Protein AF-A0AAN7BZY7-F1 (afdb_monomer_lite)

Foldseek 3Di:
DDQPPQDADDPDDDDPPPDDDDDDDDPDDPDDDDDDDSDDDPLRVVLVVLVVVLVVLVVVLVVCVVVVPPPPVSVVSVVVSVVSVVVSVVSVVCSVVVSVDHDDDPPPPDPPDDDD

pLDDT: mean 72.09, std 20.81, range [36.69, 97.75]

Radius of gyration: 23.84 Å; chains: 1; bounding box: 57×55×55 Å

Structure (mmCIF, N/CA/C/O backbone):
data_AF-A0AAN7BZY7-F1
#
_entry.id   AF-A0AAN7BZY7-F1
#
loop_
_atom_site.group_PDB
_atom_site.id
_atom_site.type_symbol
_atom_site.label_atom_id
_atom_site.label_alt_id
_atom_site.label_comp_id
_atom_site.label_asym_id
_atom_site.label_entity_id
_atom_site.label_seq_id
_atom_site.pdbx_PDB_ins_code
_atom_site.Cartn_x
_atom_site.Cartn_y
_atom_site.Cartn_z
_atom_site.occupancy
_atom_site.B_iso_or_equiv
_atom_site.auth_seq_id
_atom_site.auth_comp_id
_atom_site.auth_asym_id
_atom_site.auth_atom_id
_atom_site.pdbx_PDB_model_num
ATOM 1 N N . GLN A 1 1 ? 0.397 -16.185 8.556 1.00 37.94 1 GLN A N 1
ATOM 2 C CA . GLN A 1 1 ? -0.549 -16.004 9.672 1.00 37.94 1 GLN A CA 1
ATOM 3 C C . GLN A 1 1 ? -0.451 -14.553 10.127 1.00 37.94 1 GLN A C 1
ATOM 5 O O . GLN A 1 1 ? 0.659 -14.100 10.366 1.00 37.94 1 GLN A O 1
ATOM 10 N N . PHE A 1 2 ? -1.550 -13.793 10.114 1.00 42.94 2 PHE A N 1
ATOM 11 C CA . PHE A 1 2 ? -1.593 -12.421 10.639 1.00 42.94 2 PHE A CA 1
ATOM 12 C C . PHE A 1 2 ? -2.813 -12.295 11.552 1.00 42.94 2 PHE A C 1
ATOM 14 O O . PHE A 1 2 ? -3.869 -11.828 11.146 1.00 42.94 2 PHE A O 1
ATOM 21 N N . GLU A 1 3 ? -2.653 -12.737 12.795 1.00 49.22 3 GLU A N 1
ATOM 22 C CA . GLU A 1 3 ? -3.617 -12.522 13.873 1.00 49.22 3 GLU A CA 1
ATOM 23 C C . GLU A 1 3 ? -3.472 -11.083 14.368 1.00 49.22 3 GLU A C 1
ATOM 25 O O . GLU A 1 3 ? -2.797 -10.783 15.348 1.00 49.22 3 GLU A O 1
ATOM 30 N N . CYS A 1 4 ? -4.047 -10.141 13.624 1.00 66.19 4 CYS A N 1
ATOM 31 C CA . CYS A 1 4 ? -4.182 -8.783 14.118 1.00 66.19 4 CYS A CA 1
ATOM 32 C C . CYS A 1 4 ? -5.282 -8.767 15.184 1.00 66.19 4 CYS A C 1
ATOM 34 O O . CYS A 1 4 ? -6.468 -8.708 14.861 1.00 66.19 4 CYS A O 1
ATOM 36 N N . SER A 1 5 ? -4.896 -8.786 16.458 1.00 55.56 5 SER A N 1
ATOM 37 C CA . SER A 1 5 ? -5.796 -8.654 17.608 1.00 55.56 5 SER A CA 1
ATOM 38 C C . SER A 1 5 ? -6.283 -7.209 17.810 1.00 55.56 5 SER A C 1
ATOM 40 O O . SER A 1 5 ? -6.360 -6.717 18.934 1.00 55.56 5 SER A O 1
ATOM 42 N N . SER A 1 6 ? -6.592 -6.481 16.728 1.00 56.72 6 SER A N 1
ATOM 43 C CA . SER A 1 6 ? -7.138 -5.128 16.831 1.00 56.72 6 SER A CA 1
ATOM 44 C C . SER A 1 6 ? -8.658 -5.194 16.970 1.00 56.72 6 SER A C 1
ATOM 46 O O . SER A 1 6 ? -9.379 -5.241 15.970 1.00 56.72 6 SER A O 1
ATOM 48 N N . TRP A 1 7 ? -9.169 -5.153 18.197 1.00 52.19 7 TRP A N 1
ATOM 49 C CA . TRP A 1 7 ? -10.550 -4.734 18.409 1.00 52.19 7 TRP A CA 1
ATOM 50 C C . TRP A 1 7 ? -10.636 -3.215 18.219 1.00 52.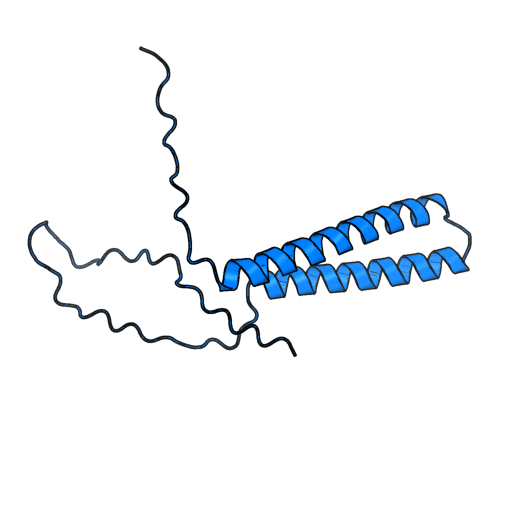19 7 TRP A C 1
ATOM 52 O O . TRP A 1 7 ? -9.747 -2.454 18.599 1.00 52.19 7 TRP A O 1
ATOM 62 N N . LYS A 1 8 ? -11.705 -2.739 17.592 1.00 52.28 8 LYS A N 1
ATOM 63 C CA . LYS A 1 8 ? -12.063 -1.321 17.629 1.00 52.28 8 LYS A CA 1
ATOM 64 C C . LYS A 1 8 ? -13.509 -1.232 18.056 1.00 52.28 8 LYS A C 1
ATOM 66 O O . LYS A 1 8 ? -14.348 -1.963 17.534 1.00 52.28 8 LYS A O 1
ATOM 71 N N . TRP A 1 9 ? -13.801 -0.302 18.958 1.00 48.44 9 TRP A N 1
ATOM 72 C CA . TRP A 1 9 ? -15.170 0.129 19.179 1.00 48.44 9 TRP A CA 1
ATOM 73 C C . TRP A 1 9 ? -15.693 0.656 17.843 1.00 48.44 9 TRP A C 1
ATOM 75 O O . TRP A 1 9 ? -15.172 1.630 17.291 1.00 48.44 9 TRP A O 1
ATOM 85 N N . GLY A 1 10 ? -16.670 -0.044 17.264 1.00 54.78 10 GLY A N 1
ATOM 86 C CA . GLY A 1 10 ? -17.384 0.461 16.101 1.00 54.78 10 GLY A CA 1
ATOM 87 C C . GLY A 1 10 ? -17.964 1.839 16.417 1.00 54.78 10 GLY A C 1
ATOM 88 O O . GLY A 1 10 ? -18.148 2.205 17.579 1.00 54.78 10 GLY A O 1
ATOM 89 N N . ARG A 1 11 ? -18.278 2.626 15.387 1.00 54.78 11 ARG A N 1
ATOM 90 C CA . ARG A 1 11 ? -18.966 3.906 15.582 1.00 54.78 11 ARG A CA 1
ATOM 91 C C . ARG A 1 11 ? -20.405 3.612 16.019 1.00 54.78 11 ARG A C 1
ATOM 93 O O . ARG A 1 11 ? -21.289 3.502 15.175 1.00 54.78 11 ARG A O 1
ATOM 100 N N . PHE A 1 12 ? -20.610 3.400 17.317 1.00 48.62 12 PHE A N 1
ATOM 101 C CA . PHE A 1 12 ? -21.900 3.037 17.891 1.00 48.62 12 PHE A CA 1
ATOM 102 C C . PHE A 1 12 ? -22.914 4.138 17.560 1.00 48.62 12 PHE A C 1
ATOM 104 O O . PHE A 1 12 ? -22.737 5.297 17.930 1.00 48.62 12 PHE A O 1
ATOM 111 N N . ARG A 1 13 ? -23.922 3.795 16.756 1.00 51.88 13 ARG A N 1
ATOM 112 C CA . ARG A 1 13 ? -24.948 4.718 16.246 1.00 51.88 13 ARG A CA 1
ATOM 113 C C . ARG A 1 13 ? -26.322 4.047 16.218 1.00 51.88 13 ARG A C 1
ATOM 115 O O . ARG A 1 13 ? -27.038 4.153 15.229 1.00 51.88 13 ARG A O 1
ATOM 122 N N . LYS A 1 14 ? -26.689 3.313 17.270 1.00 55.47 14 LYS A N 1
ATOM 123 C CA . LYS A 1 14 ? -28.088 2.905 17.440 1.00 55.47 14 LYS A CA 1
ATOM 124 C C . LYS A 1 14 ? -28.787 3.911 18.342 1.00 55.47 14 LYS A C 1
ATOM 126 O O . LYS A 1 14 ? -28.507 3.963 19.532 1.00 55.47 14 LYS A O 1
ATOM 131 N N . GLN A 1 15 ? -29.672 4.701 17.744 1.00 54.97 15 GLN A N 1
ATOM 132 C CA . GLN A 1 15 ? -30.740 5.379 18.468 1.00 54.97 15 GLN A CA 1
ATOM 133 C C . GLN A 1 15 ? -31.757 4.307 18.886 1.00 54.97 15 GLN A C 1
ATOM 135 O O . GLN A 1 15 ? -32.049 3.401 18.102 1.00 54.97 15 GLN A O 1
ATOM 140 N N . CYS A 1 16 ? -32.229 4.336 20.131 1.00 61.16 16 CYS A N 1
ATOM 141 C CA . CYS A 1 16 ? -33.240 3.392 20.592 1.00 61.16 16 CYS A CA 1
ATOM 142 C C . CYS A 1 16 ? -34.571 3.704 19.894 1.00 61.16 16 CYS A C 1
ATOM 144 O O . CYS A 1 16 ? -35.133 4.774 20.096 1.00 61.16 16 CYS A O 1
ATOM 146 N N . ASN A 1 17 ? -35.111 2.764 19.112 1.00 59.66 17 ASN A N 1
ATOM 147 C CA . ASN A 1 17 ? -36.399 2.946 18.423 1.00 59.66 17 ASN A CA 1
ATOM 148 C C . ASN A 1 17 ? -37.594 3.090 19.391 1.00 59.66 17 ASN A C 1
ATOM 150 O O . ASN A 1 17 ? -38.701 3.379 18.949 1.00 59.66 17 ASN A O 1
ATOM 154 N N . LYS A 1 18 ? -37.391 2.820 20.689 1.00 56.88 18 LYS A N 1
ATOM 155 C CA . LYS A 1 18 ? -38.430 2.828 21.727 1.00 56.88 18 LYS A CA 1
ATOM 156 C C . LYS A 1 18 ? -38.490 4.140 22.520 1.00 56.88 18 LYS A C 1
ATOM 158 O O . LYS A 1 18 ? -39.376 4.293 23.353 1.00 56.88 18 LYS A O 1
ATOM 163 N N . GLU A 1 19 ? -37.559 5.066 22.295 1.00 56.44 19 GLU A N 1
ATOM 164 C CA . GLU A 1 19 ? -37.502 6.337 23.019 1.00 56.44 19 GLU A CA 1
ATOM 165 C C . GLU A 1 19 ? -38.442 7.360 22.368 1.00 56.44 19 GLU A C 1
ATOM 167 O O . GLU A 1 19 ? -38.070 8.094 21.456 1.00 56.44 19 GLU A O 1
ATOM 172 N N . ASN A 1 20 ? -39.691 7.391 22.835 1.00 57.78 20 ASN A N 1
ATOM 173 C CA . ASN A 1 20 ? -40.564 8.544 22.659 1.00 57.78 20 ASN A CA 1
ATOM 174 C C . ASN A 1 20 ? -40.496 9.380 23.942 1.00 57.78 20 ASN A C 1
ATOM 176 O O . ASN A 1 20 ? -41.122 9.021 24.933 1.00 57.78 20 ASN A O 1
ATOM 180 N N . ARG A 1 21 ? -39.814 10.529 23.847 1.00 55.66 21 ARG A N 1
ATOM 181 C CA . ARG A 1 21 ? -39.743 11.657 24.800 1.00 55.66 21 ARG A CA 1
ATOM 182 C C . ARG A 1 21 ? -38.564 11.691 25.776 1.00 55.66 21 ARG A C 1
ATOM 184 O O . ARG A 1 21 ? -38.126 10.704 26.348 1.00 55.66 21 ARG A O 1
ATOM 191 N N . ILE A 1 22 ? -38.114 12.931 25.955 1.00 59.34 22 ILE A N 1
ATOM 192 C CA . ILE A 1 22 ? -37.141 13.405 26.934 1.00 59.34 22 ILE A CA 1
ATOM 193 C C . ILE A 1 22 ? -37.710 13.149 28.334 1.00 59.34 22 ILE A C 1
ATOM 195 O O . ILE A 1 22 ? -38.770 13.684 28.655 1.00 59.34 22 ILE A O 1
ATOM 199 N N . GLY A 1 23 ? -37.006 12.366 29.155 1.00 60.84 23 GLY A N 1
ATOM 200 C CA . GLY A 1 23 ? -37.276 12.280 30.596 1.00 60.84 23 GLY A CA 1
ATOM 201 C C . GLY A 1 23 ? -37.178 10.895 31.235 1.00 60.84 23 GLY A C 1
ATOM 202 O O . GLY A 1 23 ? -37.014 10.832 32.447 1.00 60.84 23 GLY A O 1
ATOM 203 N N . GLU A 1 24 ? -37.200 9.798 30.473 1.00 54.62 24 GLU A N 1
ATOM 204 C CA . GLU A 1 24 ? -37.059 8.445 31.032 1.00 54.62 24 GLU A CA 1
ATOM 205 C C . GLU A 1 24 ? -35.888 7.697 30.394 1.00 54.62 24 GLU A C 1
ATOM 207 O O . GLU A 1 24 ? -35.797 7.553 29.174 1.00 54.62 24 GLU A O 1
ATOM 212 N N . THR A 1 25 ? -34.973 7.191 31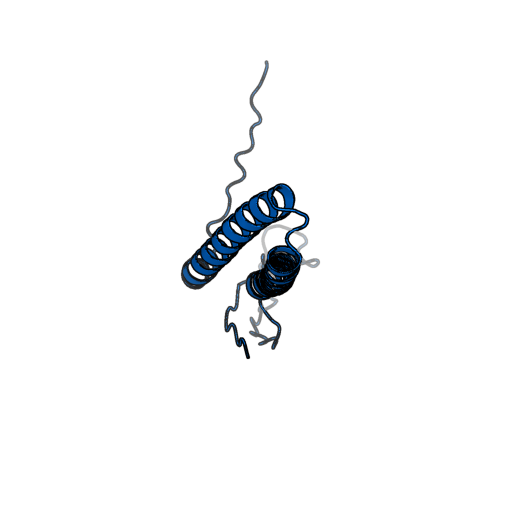.223 1.00 57.16 25 THR A N 1
ATOM 213 C CA . THR A 1 25 ? -33.917 6.294 30.759 1.00 57.16 25 THR A CA 1
ATOM 214 C C . THR A 1 25 ? -34.546 4.966 30.348 1.00 57.16 25 THR A C 1
ATOM 216 O O . THR A 1 25 ? -35.095 4.223 31.156 1.00 57.16 25 THR A O 1
ATOM 219 N N . CYS A 1 26 ? -34.463 4.649 29.059 1.00 55.44 26 CYS A N 1
ATOM 220 C CA . CYS A 1 26 ? -34.854 3.351 28.523 1.00 55.44 26 CYS A CA 1
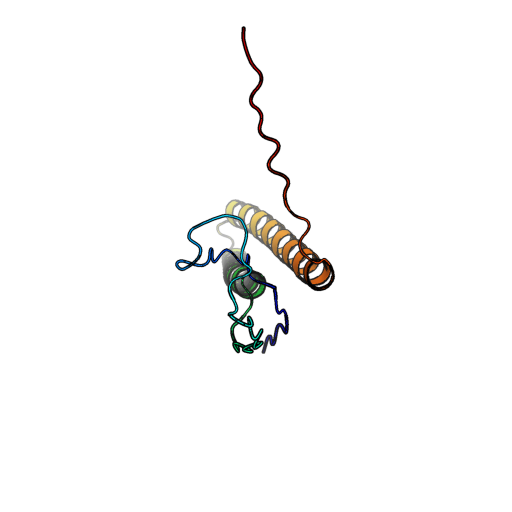ATOM 221 C C . CYS A 1 26 ? -34.168 2.220 29.328 1.00 55.44 26 CYS A C 1
ATOM 223 O O . CYS A 1 26 ? -32.953 2.046 29.242 1.00 55.44 26 CYS A O 1
ATOM 225 N N . GLY A 1 27 ? -34.946 1.425 30.079 1.00 55.50 27 GLY A N 1
ATOM 226 C CA . GLY A 1 27 ? -34.478 0.350 30.979 1.00 55.50 27 GLY A CA 1
ATOM 227 C C . GLY A 1 27 ? -33.780 -0.848 30.310 1.00 55.50 27 GLY A C 1
ATOM 228 O O . GLY A 1 27 ? -33.610 -1.900 30.926 1.00 55.50 27 GLY A O 1
ATOM 229 N N . LEU A 1 28 ? -33.374 -0.721 29.044 1.00 56.22 28 LEU A N 1
ATOM 230 C CA . LEU A 1 28 ? -32.550 -1.704 28.350 1.00 56.22 28 LEU A CA 1
ATOM 231 C C . LEU A 1 28 ? -31.101 -1.591 28.837 1.00 56.22 28 LEU A C 1
ATOM 233 O O . LEU A 1 28 ? -30.364 -0.678 28.468 1.00 56.22 28 LEU A O 1
ATOM 237 N N . LYS A 1 29 ? -30.668 -2.569 29.636 1.00 54.25 29 LYS A N 1
ATOM 238 C CA . LYS A 1 29 ? -29.262 -2.740 30.008 1.00 54.25 29 LYS A CA 1
ATOM 239 C C . LYS A 1 29 ? -28.483 -3.183 28.770 1.00 54.25 29 LYS A C 1
ATOM 241 O O . LYS A 1 29 ? -28.615 -4.318 28.315 1.00 54.25 29 LYS A O 1
ATOM 246 N N . LEU A 1 30 ? -27.690 -2.280 28.199 1.00 56.50 30 LEU A N 1
ATOM 247 C CA . LEU A 1 30 ? -26.834 -2.592 27.060 1.00 56.50 30 LEU A CA 1
ATOM 248 C C . LEU A 1 30 ? -25.703 -3.513 27.541 1.00 56.50 30 LEU A C 1
ATOM 250 O O . LEU A 1 30 ? -24.700 -3.061 28.088 1.00 56.50 30 LEU A O 1
ATOM 254 N N . VAL A 1 31 ? -25.889 -4.826 27.399 1.00 57.59 31 VAL A N 1
ATOM 255 C CA . VAL A 1 31 ? -24.834 -5.801 27.689 1.00 57.59 31 VAL A CA 1
ATOM 256 C C . VAL A 1 31 ? -23.838 -5.753 26.535 1.00 57.59 31 VAL A C 1
ATOM 258 O O . VAL A 1 31 ? -24.087 -6.281 25.449 1.00 57.59 31 VAL A O 1
ATOM 261 N N . PHE A 1 32 ? -22.710 -5.081 26.756 1.00 54.44 32 PHE A N 1
ATOM 262 C CA . PHE A 1 32 ? -21.589 -5.069 25.824 1.00 54.44 32 PHE A CA 1
ATOM 263 C C . PHE A 1 32 ? -20.929 -6.452 25.816 1.00 54.44 32 PHE A C 1
ATOM 265 O O . PHE A 1 32 ? -20.052 -6.737 26.625 1.00 54.44 32 PHE A O 1
ATOM 272 N N . SER A 1 33 ? -21.367 -7.333 24.915 1.00 55.59 33 SER A N 1
ATOM 273 C CA . SER A 1 33 ? -20.638 -8.572 24.631 1.00 55.59 33 SER A CA 1
ATOM 274 C C . SER A 1 33 ? -19.611 -8.316 23.529 1.00 55.59 33 SER A C 1
ATOM 276 O O . SER A 1 33 ? -19.956 -7.954 22.402 1.00 55.59 33 SER A O 1
ATOM 278 N N . THR A 1 34 ? -18.332 -8.487 23.856 1.00 58.53 34 THR A N 1
ATOM 279 C CA . THR A 1 34 ? -17.244 -8.435 22.875 1.00 58.53 34 THR A CA 1
ATOM 280 C C . THR A 1 34 ? -17.225 -9.756 22.118 1.00 58.53 34 THR A C 1
ATOM 282 O O . THR A 1 34 ? -16.807 -10.781 22.651 1.00 58.53 34 THR A O 1
ATOM 285 N N . ARG A 1 35 ? -17.705 -9.752 20.873 1.00 59.28 35 ARG A N 1
ATOM 286 C CA . ARG A 1 35 ? -17.551 -10.897 19.970 1.00 59.28 35 ARG A CA 1
ATOM 287 C C . ARG A 1 35 ? -16.221 -10.767 19.240 1.00 59.28 35 ARG A C 1
ATOM 289 O O . ARG A 1 35 ? -16.018 -9.812 18.493 1.00 59.28 35 ARG A O 1
ATOM 296 N N . PHE A 1 36 ? -15.328 -11.723 19.458 1.00 57.44 36 PHE A N 1
ATOM 297 C CA . PHE A 1 36 ? -14.087 -11.837 18.703 1.00 57.44 36 PHE A CA 1
ATOM 298 C C . PHE A 1 36 ? -14.402 -12.440 17.338 1.00 57.44 36 PHE A C 1
ATOM 300 O O . PHE A 1 36 ? -14.619 -13.641 17.210 1.00 57.44 36 PHE A O 1
ATOM 307 N N . GLU A 1 37 ? -14.473 -11.601 16.310 1.00 60.75 37 GLU A N 1
ATOM 308 C CA . GLU A 1 37 ? -14.499 -12.094 14.939 1.00 60.75 37 GLU A CA 1
ATOM 309 C C . GLU A 1 37 ? -13.064 -12.353 14.477 1.00 60.75 37 GLU A C 1
ATOM 311 O O . GLU A 1 37 ? -12.247 -11.434 14.441 1.00 60.75 37 GLU A O 1
ATOM 316 N N . ALA A 1 38 ? -12.764 -13.595 14.091 1.00 62.81 38 ALA A N 1
ATOM 317 C CA . ALA A 1 38 ? -11.478 -14.005 13.524 1.00 62.81 38 ALA A CA 1
ATOM 318 C C . ALA A 1 38 ? -11.315 -13.509 12.072 1.00 62.81 38 ALA A C 1
ATOM 320 O O . ALA A 1 38 ? -11.141 -14.293 11.140 1.00 62.81 38 ALA A O 1
ATOM 321 N N . ARG A 1 39 ? -11.456 -12.199 11.849 1.00 65.56 39 ARG A N 1
ATOM 322 C CA . ARG A 1 39 ? -11.304 -11.568 10.534 1.00 65.56 39 ARG A CA 1
ATOM 323 C C . ARG A 1 39 ? -10.132 -10.601 10.537 1.00 65.56 39 ARG A C 1
ATOM 325 O O . ARG A 1 39 ? -9.954 -9.827 11.474 1.00 65.56 39 ARG A O 1
ATOM 332 N N . ASP A 1 40 ? -9.383 -10.600 9.437 1.00 69.75 40 ASP A N 1
ATOM 333 C CA . ASP A 1 40 ? -8.318 -9.630 9.204 1.00 69.75 40 ASP A CA 1
ATOM 334 C C . ASP A 1 40 ? -8.854 -8.199 9.303 1.00 69.75 40 ASP A C 1
ATOM 336 O O . ASP A 1 40 ? -9.867 -7.830 8.697 1.00 69.75 40 ASP A O 1
ATOM 340 N N . CYS A 1 41 ? -8.117 -7.351 10.014 1.00 78.50 41 CYS A N 1
ATOM 341 C CA . CYS A 1 41 ? -8.469 -5.951 10.152 1.00 78.50 41 CYS A CA 1
ATOM 342 C C . CYS A 1 41 ? -8.501 -5.224 8.786 1.00 78.50 41 CYS A C 1
ATOM 344 O O . CYS A 1 41 ? -7.787 -5.564 7.836 1.00 78.50 41 CYS A O 1
ATOM 346 N N . GLY A 1 42 ? -9.279 -4.142 8.673 1.00 80.62 42 GLY A N 1
ATOM 347 C CA . GLY A 1 42 ? -9.379 -3.366 7.425 1.00 80.62 42 GLY A CA 1
ATOM 348 C C . GLY A 1 42 ? -8.047 -2.775 6.923 1.00 80.62 42 GLY A C 1
ATOM 349 O O . GLY A 1 42 ? -7.887 -2.546 5.727 1.00 80.62 42 GLY A O 1
ATOM 350 N N . ALA A 1 43 ? -7.076 -2.528 7.809 1.00 84.94 43 ALA A N 1
ATOM 351 C CA . ALA A 1 43 ? -5.723 -2.118 7.415 1.00 84.94 43 ALA A CA 1
ATOM 352 C C . ALA A 1 43 ? -4.900 -3.311 6.900 1.00 84.94 43 ALA A C 1
ATOM 354 O O . ALA A 1 43 ? -4.265 -3.219 5.853 1.00 84.94 43 ALA A O 1
ATOM 355 N N . CYS A 1 44 ? -4.993 -4.447 7.586 1.00 85.88 44 CYS A N 1
ATOM 356 C CA . CYS A 1 44 ? -4.333 -5.711 7.286 1.00 85.88 44 CYS A CA 1
ATOM 357 C C . CYS A 1 44 ? -4.701 -6.202 5.881 1.00 85.88 44 CYS A C 1
ATOM 359 O O . CYS A 1 44 ? -3.832 -6.500 5.062 1.00 85.88 44 CYS A O 1
ATOM 361 N N . THR A 1 45 ? -5.994 -6.169 5.553 1.00 87.25 45 THR A N 1
ATOM 362 C CA . THR A 1 45 ? -6.498 -6.523 4.219 1.00 87.25 45 THR A CA 1
ATOM 363 C C . THR A 1 45 ? -5.977 -5.585 3.123 1.00 87.25 45 THR A C 1
ATOM 365 O O . THR A 1 45 ? -5.601 -6.045 2.042 1.00 87.25 45 THR A O 1
ATOM 368 N N . LYS A 1 46 ? -5.895 -4.271 3.382 1.00 90.00 46 LYS A N 1
ATOM 369 C CA . LYS A 1 46 ? -5.311 -3.291 2.443 1.00 90.00 46 LYS A CA 1
ATOM 370 C C . LYS A 1 46 ? -3.817 -3.535 2.224 1.00 90.00 46 LYS A C 1
ATOM 372 O O . LYS A 1 46 ? -3.373 -3.584 1.079 1.00 90.00 46 LYS A O 1
ATOM 377 N N . ILE A 1 47 ? -3.066 -3.747 3.301 1.00 92.12 47 ILE A N 1
ATOM 378 C CA . ILE A 1 47 ? -1.637 -4.077 3.270 1.00 92.12 47 ILE A CA 1
ATOM 379 C C . ILE A 1 47 ? -1.403 -5.359 2.466 1.00 92.12 47 ILE A C 1
ATOM 381 O O . ILE A 1 47 ? -0.520 -5.391 1.611 1.00 92.12 47 ILE A O 1
ATOM 385 N N . ALA A 1 48 ? -2.205 -6.403 2.690 1.00 92.19 48 ALA A N 1
ATOM 386 C CA . ALA A 1 48 ? -2.092 -7.665 1.964 1.00 92.19 48 ALA A CA 1
ATOM 387 C C . ALA A 1 48 ? -2.281 -7.472 0.450 1.00 92.19 48 ALA A C 1
ATOM 389 O O . ALA A 1 48 ? -1.489 -7.986 -0.343 1.00 92.19 48 ALA A O 1
ATOM 390 N N . LYS A 1 49 ? -3.273 -6.671 0.035 1.00 94.25 49 LYS A N 1
ATOM 391 C CA . LYS A 1 49 ? -3.476 -6.312 -1.380 1.00 94.25 49 LYS A CA 1
ATOM 392 C C . LYS A 1 49 ? -2.270 -5.566 -1.960 1.00 94.25 49 LYS A C 1
ATOM 394 O O . LYS A 1 49 ? -1.810 -5.910 -3.048 1.00 94.25 49 LYS A O 1
ATOM 399 N N . MET A 1 50 ? -1.726 -4.589 -1.233 1.00 95.25 50 MET A N 1
ATOM 400 C CA . MET A 1 50 ? -0.539 -3.842 -1.670 1.00 95.25 50 MET A CA 1
ATOM 401 C C . MET A 1 50 ? 0.701 -4.740 -1.784 1.00 95.25 50 MET A C 1
ATOM 403 O O . MET A 1 50 ? 1.425 -4.643 -2.770 1.00 95.25 50 MET A O 1
ATOM 407 N N . ARG A 1 51 ? 0.915 -5.665 -0.837 1.00 96.12 51 ARG A N 1
ATOM 408 C CA . ARG A 1 51 ? 2.014 -6.647 -0.885 1.00 96.12 51 ARG A CA 1
ATOM 409 C C . ARG A 1 51 ? 1.922 -7.563 -2.105 1.00 96.12 51 ARG A C 1
ATOM 411 O O . ARG A 1 51 ? 2.929 -7.772 -2.773 1.00 96.12 51 ARG A O 1
ATOM 418 N N . ARG A 1 52 ? 0.722 -8.058 -2.441 1.00 96.62 52 ARG A N 1
ATOM 419 C CA . ARG A 1 52 ? 0.503 -8.860 -3.662 1.00 96.62 52 ARG A CA 1
ATOM 420 C C . ARG A 1 52 ? 0.848 -8.068 -4.925 1.00 96.62 52 ARG A C 1
ATOM 422 O O . ARG A 1 52 ? 1.551 -8.581 -5.790 1.00 96.62 52 ARG A O 1
ATOM 429 N N . ARG A 1 53 ? 0.413 -6.803 -5.009 1.00 97.25 53 ARG A N 1
ATOM 430 C CA . ARG A 1 53 ? 0.767 -5.909 -6.126 1.00 97.25 53 ARG A CA 1
ATOM 431 C C . ARG A 1 53 ? 2.280 -5.695 -6.220 1.00 97.25 53 ARG A C 1
ATOM 433 O O . ARG A 1 53 ? 2.829 -5.800 -7.309 1.00 97.25 53 ARG A O 1
ATOM 440 N N . LEU A 1 54 ? 2.947 -5.441 -5.095 1.00 97.75 54 LEU A N 1
ATOM 441 C CA . LEU A 1 54 ? 4.395 -5.237 -5.051 1.00 97.75 54 LEU A CA 1
ATOM 442 C C . LEU A 1 54 ? 5.170 -6.474 -5.521 1.00 97.75 54 LEU A C 1
ATOM 444 O O . LEU A 1 54 ? 6.123 -6.342 -6.285 1.00 97.75 54 LEU A O 1
ATOM 448 N N . SER A 1 55 ? 4.755 -7.665 -5.083 1.00 97.75 55 SER A N 1
ATOM 449 C CA . SER A 1 55 ? 5.364 -8.930 -5.504 1.00 97.75 55 SER A CA 1
ATOM 450 C C . SER A 1 55 ? 5.265 -9.112 -7.019 1.00 97.75 55 SER A C 1
ATOM 452 O O . SER A 1 55 ? 6.281 -9.372 -7.657 1.00 97.75 55 SER A O 1
ATOM 454 N N . LYS A 1 56 ? 4.085 -8.858 -7.606 1.00 97.06 56 LYS A N 1
ATOM 455 C CA . LYS A 1 56 ? 3.903 -8.890 -9.063 1.00 97.06 56 LYS A CA 1
ATOM 456 C C . LYS A 1 56 ? 4.830 -7.901 -9.780 1.00 97.06 56 LYS A C 1
ATOM 458 O O . LYS A 1 56 ? 5.543 -8.300 -10.689 1.00 97.06 56 LYS A O 1
ATOM 463 N N . MET A 1 57 ? 4.857 -6.638 -9.344 1.00 96.62 57 MET A N 1
ATOM 464 C CA . MET A 1 57 ? 5.698 -5.604 -9.968 1.00 96.62 57 MET A CA 1
ATOM 465 C C . MET A 1 57 ? 7.187 -5.956 -9.897 1.00 96.62 57 MET A C 1
ATOM 467 O O . MET A 1 57 ? 7.910 -5.731 -10.858 1.00 96.62 57 MET A O 1
ATOM 471 N N . THR A 1 58 ? 7.639 -6.538 -8.784 1.00 96.44 58 THR A N 1
ATOM 472 C CA . THR A 1 58 ? 9.043 -6.949 -8.620 1.00 96.44 58 THR A CA 1
ATOM 473 C C . THR A 1 58 ? 9.400 -8.086 -9.583 1.00 96.44 58 THR A C 1
ATOM 475 O O . THR A 1 58 ? 10.422 -8.007 -10.254 1.00 96.44 58 THR A O 1
ATOM 478 N N . ALA A 1 59 ? 8.521 -9.083 -9.734 1.00 96.19 59 ALA A N 1
ATOM 479 C CA . ALA A 1 59 ? 8.714 -10.170 -10.696 1.00 96.19 59 ALA A CA 1
ATOM 480 C C . ALA A 1 59 ? 8.700 -9.679 -12.159 1.00 96.19 59 ALA A C 1
ATOM 482 O O . ALA A 1 59 ? 9.500 -10.136 -12.975 1.00 96.19 59 ALA A O 1
ATOM 483 N N . ASP A 1 60 ? 7.820 -8.727 -12.492 1.00 93.94 60 ASP A N 1
ATOM 484 C CA . ASP A 1 60 ? 7.776 -8.110 -13.824 1.00 93.94 60 ASP A CA 1
ATOM 485 C C . ASP A 1 60 ? 9.075 -7.335 -14.127 1.00 93.94 60 ASP A C 1
ATOM 487 O O . ASP A 1 60 ? 9.638 -7.496 -15.210 1.00 93.94 60 ASP A O 1
ATOM 491 N N . ILE A 1 61 ? 9.598 -6.567 -13.160 1.00 95.44 61 ILE A N 1
ATOM 492 C CA . ILE A 1 61 ? 10.889 -5.864 -13.272 1.00 95.44 61 ILE A CA 1
ATOM 493 C C . ILE A 1 61 ? 12.036 -6.852 -13.518 1.00 95.44 61 ILE A C 1
ATOM 495 O O . ILE A 1 61 ? 12.836 -6.646 -14.428 1.00 95.44 61 ILE A O 1
ATOM 499 N N . GLU A 1 62 ? 12.122 -7.933 -12.739 1.00 94.75 62 GLU A N 1
ATOM 500 C CA . GLU A 1 62 ? 13.166 -8.956 -12.893 1.00 94.75 62 GLU A CA 1
ATOM 501 C C . GLU A 1 62 ? 13.113 -9.645 -14.261 1.00 94.75 62 GLU A C 1
ATOM 503 O O . GLU A 1 62 ? 14.154 -9.916 -14.865 1.00 94.75 62 GLU A O 1
ATOM 508 N N . ARG A 1 63 ? 11.909 -9.919 -14.777 1.00 94.38 63 ARG A N 1
ATOM 509 C CA . ARG A 1 63 ? 11.734 -10.450 -16.134 1.00 94.38 63 ARG A CA 1
ATOM 510 C C . ARG A 1 63 ? 12.248 -9.455 -17.177 1.00 94.38 63 ARG A C 1
ATOM 512 O O . ARG A 1 63 ? 13.104 -9.817 -17.978 1.00 94.38 63 ARG A O 1
ATOM 519 N N . TRP A 1 64 ? 11.794 -8.203 -17.133 1.00 94.12 64 TRP A N 1
ATOM 520 C CA . TRP A 1 64 ? 12.180 -7.193 -18.126 1.00 94.12 64 TRP A CA 1
ATOM 521 C C . TRP A 1 64 ? 13.665 -6.832 -18.083 1.00 94.12 64 TRP A C 1
ATOM 523 O O . TRP A 1 64 ? 14.260 -6.578 -19.128 1.00 94.12 64 TRP A O 1
ATOM 533 N N . ARG A 1 65 ? 14.292 -6.859 -16.900 1.00 92.00 65 ARG A N 1
ATOM 534 C CA . ARG A 1 65 ? 15.745 -6.681 -16.758 1.00 92.00 65 ARG A CA 1
ATOM 535 C C . ARG A 1 65 ? 16.536 -7.782 -17.469 1.00 92.00 65 ARG A C 1
ATOM 537 O O . ARG A 1 65 ? 17.588 -7.486 -18.020 1.00 92.00 65 ARG A O 1
ATOM 544 N N . ARG A 1 66 ? 16.036 -9.024 -17.484 1.00 92.69 66 ARG A N 1
ATOM 545 C CA . ARG A 1 66 ? 16.671 -10.140 -18.210 1.00 92.69 66 ARG A CA 1
ATOM 546 C C . ARG A 1 66 ? 16.469 -10.057 -19.721 1.00 92.69 66 ARG A C 1
ATOM 548 O O . ARG A 1 66 ? 17.370 -10.412 -20.466 1.00 92.69 66 ARG A O 1
ATOM 555 N N . GLU A 1 67 ? 15.303 -9.594 -20.161 1.00 92.81 67 GLU A N 1
ATOM 556 C CA . GLU A 1 67 ? 14.970 -9.456 -21.587 1.00 92.81 67 GLU A CA 1
ATOM 557 C C . GLU A 1 67 ? 15.644 -8.237 -22.242 1.00 92.81 67 GLU A C 1
ATOM 559 O O . GLU A 1 67 ? 15.785 -8.196 -23.459 1.00 92.81 67 GLU A O 1
ATOM 564 N N . GLY A 1 68 ? 16.044 -7.226 -21.459 1.00 86.00 68 GLY A N 1
ATOM 565 C CA . GLY A 1 68 ? 16.803 -6.058 -21.930 1.00 86.00 68 GLY A CA 1
ATOM 566 C C . GLY A 1 68 ? 16.021 -5.068 -22.805 1.00 86.00 68 GLY A C 1
ATOM 567 O O . GLY A 1 68 ? 16.553 -4.027 -23.180 1.00 86.00 68 GLY A O 1
ATOM 568 N N . ASN A 1 69 ? 14.752 -5.346 -23.108 1.00 80.50 69 ASN A N 1
ATOM 569 C CA . ASN A 1 69 ? 14.019 -4.655 -24.171 1.00 80.50 69 ASN A CA 1
ATOM 570 C C . ASN A 1 69 ? 13.289 -3.369 -23.718 1.00 80.50 69 ASN A C 1
ATOM 572 O O . ASN A 1 69 ? 12.736 -2.646 -24.544 1.00 80.50 69 ASN A O 1
ATOM 576 N N . CYS A 1 70 ? 13.218 -3.073 -22.410 1.00 86.00 70 CYS A N 1
ATOM 577 C CA . CYS A 1 70 ? 12.364 -1.989 -21.886 1.00 86.00 70 CYS A CA 1
ATOM 578 C C . CYS A 1 70 ? 12.963 -1.201 -20.695 1.00 86.00 70 CYS A C 1
ATOM 580 O O . CYS A 1 70 ? 12.339 -1.147 -19.631 1.00 86.00 70 CYS A O 1
ATOM 582 N N . PRO A 1 71 ? 14.127 -0.536 -20.837 1.00 88.25 71 PRO A N 1
ATOM 583 C CA . PRO A 1 71 ? 14.786 0.167 -19.726 1.00 88.25 71 PRO A CA 1
ATOM 584 C C . PRO A 1 71 ? 13.933 1.296 -19.118 1.00 88.25 71 PRO A C 1
ATOM 586 O O . PRO A 1 71 ? 13.862 1.434 -17.900 1.00 88.25 71 PRO A O 1
ATOM 589 N N . VAL A 1 72 ? 13.205 2.051 -19.948 1.00 90.88 72 VAL A N 1
ATOM 590 C CA . VAL A 1 72 ? 12.333 3.153 -19.495 1.00 90.88 72 VAL A CA 1
ATOM 591 C C . VAL A 1 72 ? 11.153 2.636 -18.662 1.00 90.88 72 VAL A C 1
ATOM 593 O O . VAL A 1 72 ? 10.812 3.197 -17.619 1.00 90.88 72 VAL A O 1
ATOM 596 N N . THR A 1 73 ? 10.522 1.542 -19.097 1.00 91.56 73 THR A N 1
ATOM 597 C CA . THR A 1 73 ? 9.400 0.926 -18.370 1.00 91.56 73 THR A CA 1
ATOM 598 C C . THR A 1 73 ? 9.873 0.308 -17.058 1.00 91.56 73 THR A C 1
ATOM 600 O O . THR A 1 73 ? 9.173 0.415 -16.049 1.00 91.56 73 THR A O 1
ATOM 603 N N . VAL A 1 74 ? 11.069 -0.289 -17.051 1.00 94.19 74 VAL A N 1
ATOM 604 C CA . VAL A 1 74 ? 11.720 -0.814 -15.844 1.00 94.19 74 VAL A CA 1
ATOM 605 C C . VAL A 1 74 ? 11.923 0.303 -14.824 1.00 94.19 74 VAL A C 1
ATOM 607 O O . VAL A 1 74 ? 11.409 0.199 -13.712 1.00 94.19 74 VAL A O 1
ATOM 610 N N . GLU A 1 75 ? 12.558 1.408 -15.215 1.00 94.94 75 GLU A N 1
ATOM 611 C CA . GLU A 1 75 ? 12.810 2.539 -14.318 1.00 94.94 75 GLU A CA 1
ATOM 612 C C . GLU A 1 75 ? 11.509 3.117 -13.737 1.00 94.94 75 GLU A C 1
ATOM 614 O O . GLU A 1 75 ? 11.384 3.331 -12.527 1.00 94.94 75 GLU A O 1
ATOM 619 N N . LYS A 1 76 ? 10.495 3.332 -14.585 1.00 96.00 76 LYS A N 1
ATOM 620 C CA . LYS A 1 76 ? 9.186 3.817 -14.133 1.00 96.00 76 LYS A CA 1
ATOM 621 C C . LYS A 1 76 ? 8.561 2.869 -13.106 1.00 96.00 76 LYS A C 1
ATOM 623 O O . LYS A 1 76 ? 8.100 3.311 -12.052 1.00 96.00 76 LYS A O 1
ATOM 628 N N . THR A 1 77 ? 8.561 1.571 -13.396 1.00 95.19 77 THR A N 1
ATOM 629 C CA . THR A 1 77 ? 7.944 0.556 -12.530 1.00 95.19 77 THR A CA 1
ATOM 630 C C . THR A 1 77 ? 8.702 0.414 -11.209 1.00 95.19 77 THR A C 1
ATOM 632 O O . THR A 1 77 ? 8.083 0.211 -10.166 1.00 95.19 77 THR A O 1
ATOM 635 N N 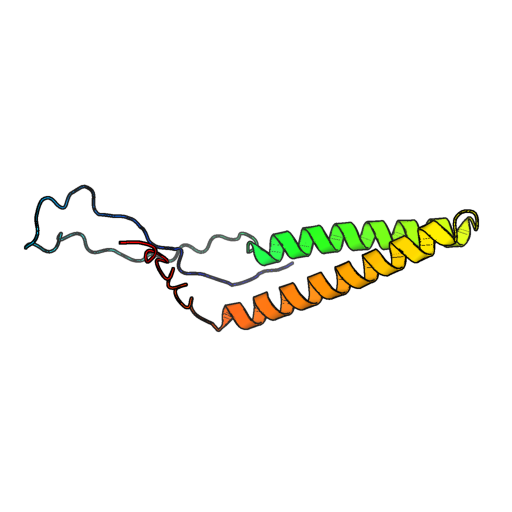. GLU A 1 78 ? 10.023 0.592 -11.209 1.00 96.12 78 GLU A N 1
ATOM 636 C CA . GLU A 1 78 ? 10.852 0.610 -9.998 1.00 96.12 78 GLU A CA 1
ATOM 637 C C . GLU A 1 78 ? 10.524 1.787 -9.080 1.00 96.12 78 GLU A C 1
ATOM 639 O O . GLU A 1 78 ? 10.381 1.612 -7.863 1.00 96.12 78 GLU A O 1
ATOM 644 N N . ARG A 1 79 ? 10.331 2.980 -9.652 1.00 97.06 79 ARG A N 1
ATOM 645 C CA . ARG A 1 79 ? 9.873 4.155 -8.897 1.00 97.06 79 ARG A CA 1
ATOM 646 C C . ARG A 1 79 ? 8.496 3.905 -8.279 1.00 97.06 79 ARG A C 1
ATOM 648 O O . ARG A 1 79 ? 8.298 4.163 -7.091 1.00 97.06 79 ARG A O 1
ATOM 655 N N . GLU A 1 80 ? 7.563 3.333 -9.041 1.00 97.12 80 GLU A N 1
ATOM 656 C CA . GLU A 1 80 ? 6.231 2.976 -8.535 1.00 97.12 80 GLU A CA 1
ATOM 657 C C . GLU A 1 80 ? 6.288 1.906 -7.431 1.00 97.12 80 GLU A C 1
ATOM 659 O O . GLU A 1 80 ? 5.606 2.029 -6.409 1.00 97.12 80 GLU A O 1
ATOM 664 N N . ALA A 1 81 ? 7.123 0.876 -7.590 1.00 96.94 81 ALA A N 1
ATOM 665 C CA . ALA A 1 81 ? 7.328 -0.162 -6.585 1.00 96.94 81 ALA A CA 1
ATOM 666 C C . ALA A 1 81 ? 7.920 0.417 -5.289 1.00 96.94 81 ALA A C 1
ATOM 668 O O . ALA A 1 81 ? 7.513 0.028 -4.192 1.00 96.94 81 ALA A O 1
ATOM 669 N N . THR A 1 82 ? 8.839 1.377 -5.402 1.00 97.69 82 THR A N 1
ATOM 670 C CA . THR A 1 82 ? 9.438 2.087 -4.263 1.00 97.69 82 THR A CA 1
ATOM 671 C C . THR A 1 82 ? 8.399 2.931 -3.525 1.00 97.69 82 THR A C 1
ATOM 673 O O . THR A 1 82 ? 8.271 2.824 -2.303 1.00 97.69 82 THR A O 1
ATOM 676 N N . ALA A 1 83 ? 7.578 3.693 -4.254 1.00 97.44 83 ALA A N 1
ATOM 677 C CA . ALA A 1 83 ? 6.471 4.448 -3.670 1.00 97.44 83 ALA A CA 1
ATOM 678 C C . ALA A 1 83 ? 5.462 3.525 -2.959 1.00 97.44 83 ALA A C 1
ATOM 680 O O . ALA A 1 83 ? 5.018 3.814 -1.845 1.00 97.44 83 ALA A O 1
ATOM 681 N N . LEU A 1 84 ? 5.145 2.372 -3.560 1.00 97.25 84 LEU A N 1
ATOM 682 C CA . LEU A 1 84 ? 4.244 1.384 -2.970 1.00 97.25 84 LEU A CA 1
ATOM 683 C C . LEU A 1 84 ? 4.826 0.758 -1.692 1.00 97.25 84 LEU A C 1
ATOM 685 O O . LEU A 1 84 ? 4.086 0.575 -0.725 1.00 97.25 84 LEU A O 1
ATOM 689 N N . ARG A 1 85 ? 6.138 0.478 -1.642 1.00 97.31 85 ARG A N 1
ATOM 690 C CA . ARG A 1 85 ? 6.828 0.047 -0.408 1.00 97.31 85 ARG A CA 1
ATOM 691 C C . ARG A 1 85 ? 6.693 1.098 0.692 1.00 97.31 85 ARG A C 1
ATOM 693 O O . ARG A 1 85 ? 6.311 0.749 1.806 1.00 97.31 85 ARG A O 1
ATOM 700 N N . GLY A 1 86 ? 6.925 2.371 0.370 1.00 96.94 86 GLY A N 1
ATOM 701 C CA . GLY A 1 86 ? 6.751 3.481 1.312 1.00 96.94 86 GLY A CA 1
ATOM 702 C C . GLY A 1 86 ? 5.323 3.569 1.861 1.00 96.94 86 GLY A C 1
ATOM 703 O O . GLY A 1 86 ? 5.127 3.666 3.073 1.00 96.94 86 GLY A O 1
ATOM 704 N N . ALA A 1 87 ? 4.318 3.442 0.990 1.00 94.69 87 ALA A N 1
ATOM 705 C CA . ALA A 1 87 ? 2.910 3.440 1.386 1.00 94.69 87 ALA A CA 1
ATOM 706 C C . ALA A 1 87 ? 2.550 2.255 2.301 1.00 94.69 87 ALA A C 1
ATOM 708 O O . ALA A 1 87 ? 1.824 2.435 3.281 1.00 94.69 87 ALA A O 1
ATOM 709 N N . ILE A 1 88 ? 3.083 1.058 2.024 1.00 95.44 88 ILE A N 1
ATOM 710 C CA . ILE A 1 88 ? 2.916 -0.120 2.890 1.00 95.44 88 ILE A CA 1
ATOM 711 C C . ILE A 1 88 ? 3.511 0.150 4.275 1.00 95.44 88 ILE A C 1
ATOM 713 O O . ILE A 1 88 ? 2.834 -0.089 5.274 1.00 95.44 88 ILE A O 1
ATOM 717 N N . SER A 1 89 ? 4.743 0.661 4.348 1.00 94.06 89 SER A N 1
ATOM 718 C CA . SER A 1 89 ? 5.417 0.966 5.618 1.00 94.06 89 SER A CA 1
ATOM 719 C C . SER A 1 89 ? 4.672 2.028 6.425 1.00 94.06 89 SER A C 1
ATOM 721 O O . SER A 1 89 ? 4.479 1.871 7.629 1.00 94.06 89 SER A O 1
ATOM 723 N N . HIS A 1 90 ? 4.186 3.081 5.764 1.00 91.94 90 HIS A N 1
ATOM 724 C CA . HIS A 1 90 ? 3.392 4.122 6.410 1.00 91.94 90 HIS A CA 1
ATOM 725 C C . HIS A 1 90 ? 2.074 3.575 6.969 1.00 91.94 90 HIS A C 1
ATOM 727 O O . HIS A 1 90 ? 1.732 3.841 8.119 1.00 91.94 90 HIS A O 1
ATOM 733 N N . LEU A 1 91 ? 1.353 2.764 6.186 1.00 89.75 91 LEU A N 1
ATOM 734 C CA . LEU A 1 91 ? 0.098 2.159 6.625 1.00 89.75 91 LEU A CA 1
ATOM 735 C C . LEU A 1 91 ? 0.315 1.170 7.778 1.00 89.75 91 LEU A C 1
ATOM 737 O O . LEU A 1 91 ? -0.520 1.101 8.676 1.00 89.75 91 LEU A O 1
ATOM 741 N N . TRP A 1 92 ? 1.438 0.447 7.791 1.00 89.38 92 TRP A N 1
ATOM 742 C CA . TRP A 1 92 ? 1.849 -0.375 8.932 1.00 89.38 92 TRP A CA 1
ATOM 743 C C . TRP A 1 92 ? 2.106 0.464 10.179 1.00 89.38 92 TRP A C 1
ATOM 745 O O . TRP A 1 92 ? 1.579 0.138 11.237 1.00 89.38 92 TRP A O 1
ATOM 755 N N . LYS A 1 93 ? 2.858 1.561 10.057 1.00 88.81 93 LYS A N 1
ATOM 756 C CA . LYS A 1 93 ? 3.135 2.469 11.174 1.00 88.81 93 LYS A CA 1
ATOM 757 C C . LYS A 1 93 ? 1.843 3.052 11.753 1.00 88.81 93 LYS A C 1
ATOM 759 O O . LYS A 1 93 ? 1.603 2.917 12.945 1.00 88.81 93 LYS A O 1
ATOM 764 N N . GLN A 1 94 ? 0.953 3.565 10.901 1.00 86.19 94 GLN A N 1
ATOM 765 C CA . GLN A 1 94 ? -0.376 4.029 11.317 1.00 86.19 94 GLN A CA 1
ATOM 766 C C . GLN A 1 94 ? -1.221 2.918 11.942 1.00 86.19 94 GLN A C 1
ATOM 768 O O . GLN A 1 94 ? -2.022 3.170 12.841 1.00 86.19 94 GLN A O 1
ATOM 773 N N . HIS A 1 95 ? -1.097 1.690 11.437 1.00 83.44 95 HIS A N 1
ATOM 774 C CA . HIS A 1 95 ? -1.817 0.556 11.986 1.00 83.44 95 HIS A CA 1
ATOM 775 C C . HIS A 1 95 ? -1.328 0.211 13.396 1.00 83.44 95 HIS A C 1
ATOM 777 O O . HIS A 1 95 ? -2.173 -0.029 14.251 1.00 83.44 95 HIS A O 1
ATOM 783 N N . LEU A 1 96 ? -0.016 0.249 13.642 1.00 80.94 96 LEU A N 1
ATOM 784 C CA . LEU A 1 96 ? 0.590 0.038 14.959 1.00 80.94 96 LEU A CA 1
ATOM 785 C C . LEU A 1 96 ? 0.259 1.185 15.927 1.00 80.94 96 LEU A C 1
ATOM 787 O O . LEU A 1 96 ? -0.208 0.943 17.032 1.00 80.94 96 LEU A O 1
ATOM 791 N N . GLU A 1 97 ? 0.408 2.439 15.502 1.00 77.06 97 GLU A N 1
ATOM 792 C CA . GLU A 1 97 ? 0.093 3.619 16.325 1.00 77.06 97 GLU A CA 1
ATOM 793 C C . GLU A 1 97 ? -1.410 3.698 16.650 1.00 77.06 97 GLU A C 1
ATOM 795 O O . GLU A 1 97 ? -1.821 3.958 17.782 1.00 77.06 97 GLU A O 1
ATOM 800 N N . GLY A 1 98 ? -2.260 3.393 15.668 1.00 65.19 98 GLY A N 1
ATOM 801 C CA . GLY A 1 98 ? -3.713 3.361 15.809 1.00 65.19 98 GLY A CA 1
ATOM 802 C C . GLY A 1 98 ? -4.268 2.138 16.549 1.00 65.19 98 GLY A C 1
ATOM 803 O O . GLY A 1 98 ? -5.495 2.025 16.640 1.00 65.19 98 GLY A O 1
ATOM 804 N N . GLN A 1 99 ? -3.415 1.221 17.025 1.00 54.94 99 GLN A N 1
ATOM 805 C CA . GLN A 1 99 ? -3.777 0.196 18.014 1.00 54.94 99 GLN A CA 1
ATOM 806 C C . GLN A 1 99 ? -3.734 0.747 19.454 1.00 54.94 99 GLN A C 1
ATOM 808 O O . GLN A 1 99 ? -4.462 0.235 20.298 1.00 54.94 99 GLN A O 1
ATOM 813 N N . PHE A 1 100 ? -2.982 1.826 19.719 1.00 46.19 100 PHE A N 1
ATOM 814 C CA . PHE A 1 100 ? -2.895 2.474 21.041 1.00 46.19 100 PHE A CA 1
ATOM 815 C C . PHE A 1 100 ? -3.721 3.768 21.146 1.00 46.19 100 PHE A C 1
ATOM 817 O O . PHE A 1 100 ? -4.125 4.170 22.234 1.00 46.19 100 PHE A O 1
ATOM 824 N N . GLY A 1 1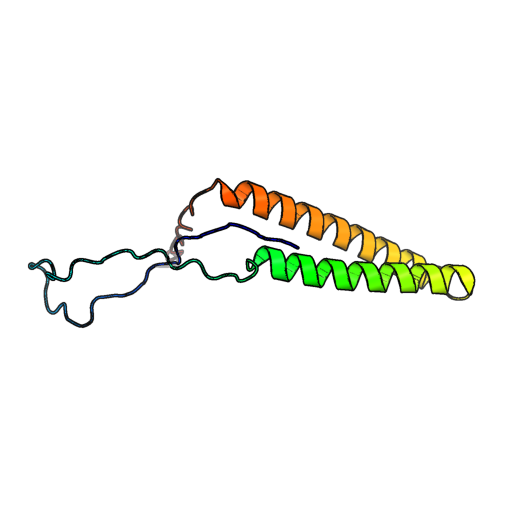01 ? -4.014 4.418 20.016 1.00 41.25 101 GLY A N 1
ATOM 825 C CA . GLY A 1 101 ? -4.820 5.639 19.961 1.00 41.25 101 GLY A CA 1
ATOM 826 C C . GLY A 1 101 ? -6.312 5.360 19.787 1.00 41.25 101 GLY A C 1
ATOM 827 O O . GLY A 1 101 ? -6.797 5.224 18.660 1.00 41.25 101 GLY A O 1
ATOM 828 N N . GLY A 1 102 ? -7.051 5.320 20.898 1.00 41.34 102 GLY A N 1
ATOM 829 C CA . GLY A 1 102 ? -8.509 5.435 20.900 1.00 41.34 102 GLY A CA 1
ATOM 830 C C . GLY A 1 102 ? -8.964 6.616 20.035 1.00 41.34 102 GLY A C 1
ATOM 831 O O . GLY A 1 102 ? -8.354 7.681 20.019 1.00 41.34 102 GLY A O 1
ATOM 832 N N . SER A 1 103 ? -10.019 6.393 19.257 1.00 43.00 103 SER A N 1
ATOM 833 C CA . SER A 1 103 ? -10.608 7.333 18.305 1.00 43.00 103 SER A CA 1
ATOM 834 C C . SER A 1 103 ? -10.723 8.762 18.848 1.00 43.00 103 SER A C 1
ATOM 836 O O . SER A 1 103 ? -11.638 9.046 19.619 1.00 43.00 103 SER A O 1
ATOM 838 N N . GLN A 1 104 ? -9.884 9.688 18.374 1.00 37.34 104 GLN A N 1
ATOM 839 C CA . GLN A 1 104 ? -10.233 11.102 18.474 1.00 37.34 104 GLN A CA 1
ATOM 840 C C . GLN A 1 104 ? -11.433 11.372 17.553 1.00 37.34 104 GLN A C 1
ATOM 842 O O . GLN A 1 104 ? -11.401 11.020 16.363 1.00 37.34 104 GLN A O 1
ATOM 847 N N . PRO A 1 105 ? -12.521 11.965 18.067 1.00 41.81 105 PRO A N 1
ATOM 848 C CA . PRO A 1 105 ? -13.649 12.337 17.238 1.00 41.81 105 PRO A CA 1
ATOM 849 C C . PRO A 1 105 ? -13.194 13.436 16.277 1.00 41.81 105 PRO A C 1
ATOM 851 O O . PRO A 1 105 ? -12.766 14.508 16.694 1.00 41.81 105 PRO A O 1
ATOM 854 N N . ARG A 1 106 ? -13.312 13.190 14.966 1.00 40.56 106 ARG A N 1
ATOM 855 C CA . ARG A 1 106 ? -13.260 14.278 13.983 1.00 40.56 106 ARG A CA 1
ATOM 856 C C . ARG A 1 106 ? -14.444 15.198 14.264 1.00 40.56 106 ARG A C 1
ATOM 858 O O . ARG A 1 106 ? -15.562 14.905 13.834 1.00 40.56 106 ARG A O 1
ATOM 865 N N . HIS A 1 107 ? -14.200 16.289 14.985 1.00 39.06 107 HIS A N 1
ATOM 866 C CA . HIS A 1 107 ? -15.103 17.427 15.006 1.00 39.06 107 HIS A CA 1
ATOM 867 C C . HIS A 1 107 ? -15.209 17.936 13.569 1.00 39.06 107 HIS A C 1
ATOM 869 O O . HIS A 1 107 ? -14.276 18.505 13.008 1.00 39.06 107 HIS A O 1
ATOM 875 N N . ARG A 1 108 ? -16.350 17.659 12.938 1.00 40.38 108 ARG A N 1
ATOM 876 C CA . ARG A 1 108 ? -16.736 18.299 11.687 1.00 40.38 108 ARG A CA 1
ATOM 877 C C . ARG A 1 108 ? -17.040 19.747 12.063 1.00 40.38 108 ARG A C 1
ATOM 879 O O . ARG A 1 108 ? -18.115 20.014 12.589 1.00 40.38 108 ARG A O 1
ATOM 886 N N . THR A 1 109 ? -16.087 20.659 11.888 1.00 47.62 109 THR A N 1
ATOM 887 C CA . THR A 1 109 ? -16.377 22.087 12.028 1.00 47.62 109 THR A CA 1
ATOM 888 C C . THR A 1 109 ? -17.376 22.448 10.935 1.00 47.62 109 THR A C 1
ATOM 890 O O . THR A 1 109 ? -17.135 22.258 9.741 1.00 47.62 109 THR A O 1
ATOM 893 N N . ASN A 1 110 ? -18.570 22.849 11.362 1.00 46.28 110 ASN A N 1
ATOM 894 C CA . ASN A 1 110 ? -19.640 23.250 10.468 1.00 46.28 110 ASN A CA 1
ATOM 895 C C . ASN A 1 110 ? -19.271 24.628 9.913 1.00 46.28 110 ASN A C 1
ATOM 897 O O . ASN A 1 110 ? -19.367 25.633 10.612 1.00 46.28 110 ASN A O 1
ATOM 901 N N . ARG A 1 111 ? -18.769 24.671 8.679 1.00 48.75 111 ARG A N 1
ATOM 902 C CA . ARG A 1 111 ? -18.408 25.912 7.991 1.00 48.75 111 ARG A CA 1
ATOM 903 C C . ARG A 1 111 ? -19.667 26.551 7.401 1.00 48.75 111 ARG A C 1
ATOM 905 O O . ARG A 1 111 ? -19.797 26.625 6.189 1.00 48.75 111 ARG A O 1
ATOM 912 N N . ASN A 1 112 ? -20.573 27.011 8.258 1.00 50.84 112 ASN A N 1
ATOM 913 C CA . ASN A 1 112 ? -21.651 27.910 7.857 1.00 50.84 112 ASN A CA 1
ATOM 914 C C . ASN A 1 112 ? -21.384 29.285 8.458 1.00 50.84 112 ASN A C 1
ATOM 916 O O . ASN A 1 112 ? -21.848 29.596 9.548 1.00 50.84 112 ASN A O 1
ATOM 920 N N . ASN A 1 113 ? -20.609 30.091 7.734 1.00 51.88 113 ASN A N 1
ATOM 921 C CA . ASN A 1 113 ? -20.733 31.537 7.822 1.00 51.88 113 ASN A CA 1
ATOM 922 C C . ASN A 1 113 ? -20.238 32.169 6.518 1.00 51.88 113 ASN A C 1
ATOM 924 O O . ASN A 1 113 ? -19.037 32.334 6.303 1.00 51.88 113 ASN A O 1
ATOM 928 N N . ARG A 1 114 ? -21.177 32.477 5.622 1.00 47.31 114 ARG A N 1
ATOM 929 C CA . ARG A 1 114 ? -21.007 33.506 4.598 1.00 47.31 114 ARG A CA 1
ATOM 930 C C . ARG A 1 114 ? -22.376 34.103 4.273 1.00 47.31 114 ARG A C 1
ATOM 932 O O . ARG A 1 114 ? -23.238 33.403 3.758 1.00 47.31 114 ARG A O 1
ATOM 939 N N . GLN A 1 115 ? -22.457 35.405 4.546 1.00 49.19 115 GLN A N 1
ATOM 940 C CA . GLN A 1 115 ? -23.294 36.423 3.906 1.00 49.19 115 GLN A CA 1
ATOM 941 C C . GLN A 1 115 ? -24.718 36.612 4.453 1.00 49.19 115 GLN A C 1
ATOM 943 O O . GLN A 1 115 ? -25.690 36.061 3.942 1.00 49.19 115 GLN A O 1
ATOM 948 N N . ARG A 1 116 ? -24.822 37.508 5.439 1.00 36.69 116 ARG A N 1
ATOM 949 C CA . ARG A 1 116 ? -25.735 38.654 5.373 1.00 36.69 116 ARG A CA 1
ATOM 950 C C . ARG A 1 116 ? -24.954 39.915 5.701 1.00 36.69 116 ARG A C 1
ATOM 952 O O . ARG A 1 116 ? -24.028 39.795 6.533 1.00 36.69 116 ARG A O 1
#

Sequence (116 aa):
QFECSSWKWGRFRKQCNKENRIGETCGLKLVFSTRFEARDCGACTKIAKMRRRLSKMTADIERWRREGNCPVTVEKTEREATALRGAISHLWKQHLEGQFGGSQPRHRTNRNNRQR

Organism: NCBI:txid79813

Secondary structure (DSSP, 8-state):
----------------TT--STT--------------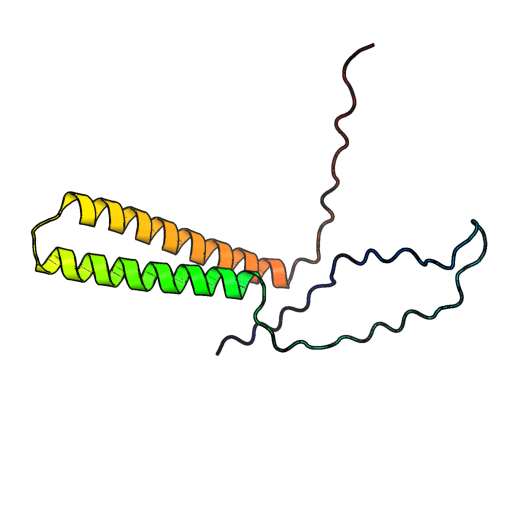----HHHHHHHHHHHHHHHHHHHHHHHHHH-S-HHHHHHHHHHHHHHHHHHHHHHHHHHHHHHS---------------